Protein AF-A0A7J7C5L5-F1 (afdb_monomer_lite)

Secondary structure (DSSP, 8-state):
------------PPPPHHHHHHHHHHHHHHHHHHHHHHHHHHHHHHHHHHHSPTTHHHHHHHHHHHHHHHHHHHHHHHHHHHHHHHHHHHHHHHHHHHHHHHHHHHHHT-HHHHHHHHHHS-S----------SHHHHHHHHHHHHHHT---------TTS-------

Structure (mmCIF, N/CA/C/O backbone):
data_AF-A0A7J7C5L5-F1
#
_entry.id   AF-A0A7J7C5L5-F1
#
loop_
_atom_site.group_PDB
_atom_site.id
_atom_site.type_symbol
_atom_site.label_atom_id
_atom_site.label_alt_id
_atom_site.label_comp_id
_atom_site.label_asym_id
_atom_site.label_entity_id
_atom_site.label_seq_id
_atom_site.pdbx_PDB_ins_code
_atom_site.Cartn_x
_atom_site.Cartn_y
_atom_site.Cartn_z
_atom_site.occupancy
_atom_site.B_iso_or_equiv
_atom_site.auth_seq_id
_atom_site.auth_comp_id
_atom_site.auth_asym_id
_atom_site.auth_atom_id
_atom_site.pdbx_PDB_model_num
ATOM 1 N N . MET A 1 1 ? 18.998 -46.452 -15.085 1.00 54.91 1 MET A N 1
ATOM 2 C CA . MET A 1 1 ? 19.758 -45.254 -15.505 1.00 54.91 1 MET A CA 1
ATOM 3 C C . MET A 1 1 ? 19.190 -44.728 -16.825 1.00 54.91 1 MET A C 1
ATOM 5 O O . MET A 1 1 ? 19.449 -45.320 -17.862 1.00 54.91 1 MET A O 1
ATOM 9 N N . LYS A 1 2 ? 18.375 -43.664 -16.804 1.00 49.03 2 LYS A N 1
ATOM 10 C CA . LYS A 1 2 ? 17.967 -42.916 -18.008 1.00 49.03 2 LYS A CA 1
ATOM 11 C C . LYS A 1 2 ? 18.425 -41.475 -17.821 1.00 49.03 2 LYS A C 1
ATOM 13 O O . LYS A 1 2 ? 17.980 -40.789 -16.908 1.00 49.03 2 LYS A O 1
ATOM 18 N N . ARG A 1 3 ? 19.400 -41.081 -18.636 1.00 54.19 3 ARG A N 1
ATOM 19 C CA . ARG A 1 3 ? 20.024 -39.761 -18.638 1.00 54.19 3 ARG A CA 1
ATOM 20 C C . ARG A 1 3 ? 19.043 -38.799 -19.312 1.00 54.19 3 ARG A C 1
ATOM 22 O O . ARG A 1 3 ? 18.950 -38.793 -20.534 1.00 54.19 3 ARG A O 1
ATOM 29 N N . MET A 1 4 ? 18.298 -38.025 -18.528 1.00 55.78 4 MET A N 1
ATOM 30 C CA . MET A 1 4 ? 17.515 -36.897 -19.045 1.00 55.78 4 MET A CA 1
ATOM 31 C C . MET A 1 4 ? 18.449 -35.689 -19.138 1.00 55.78 4 MET A C 1
ATOM 33 O O . MET A 1 4 ? 18.521 -34.847 -18.247 1.00 55.78 4 MET A O 1
ATOM 37 N N . PHE A 1 5 ? 19.251 -35.688 -20.200 1.00 54.69 5 PHE A N 1
ATOM 38 C CA . PHE A 1 5 ? 20.076 -34.562 -20.607 1.00 54.69 5 PHE A CA 1
ATOM 39 C C . PHE A 1 5 ? 19.188 -33.378 -21.018 1.00 54.69 5 PHE A C 1
ATOM 41 O O . PHE A 1 5 ? 18.341 -33.514 -21.893 1.00 54.69 5 PHE A O 1
ATOM 48 N N . GLY A 1 6 ? 19.438 -32.214 -20.416 1.00 58.78 6 GLY A N 1
ATOM 49 C CA . GLY A 1 6 ? 19.452 -30.928 -21.117 1.00 58.78 6 GLY A CA 1
ATOM 50 C C . GLY A 1 6 ? 18.222 -30.530 -21.932 1.00 58.78 6 GLY A C 1
ATOM 51 O O . GLY A 1 6 ? 18.359 -30.239 -23.117 1.00 58.78 6 GLY A O 1
ATOM 52 N N . VAL A 1 7 ? 17.062 -30.367 -21.292 1.00 48.22 7 VAL A N 1
ATOM 53 C CA . VAL A 1 7 ? 16.086 -29.396 -21.807 1.00 48.22 7 VAL A CA 1
ATOM 54 C C . VAL A 1 7 ? 16.651 -28.019 -21.475 1.00 48.22 7 VAL A C 1
ATOM 56 O O . VAL A 1 7 ? 16.624 -27.587 -20.321 1.00 48.22 7 VAL A O 1
ATOM 59 N N . LYS A 1 8 ? 17.225 -27.335 -22.472 1.00 51.81 8 LYS A N 1
ATOM 60 C CA . LYS A 1 8 ? 17.389 -25.884 -22.387 1.00 51.81 8 LYS A CA 1
ATOM 61 C C . LYS A 1 8 ? 15.976 -25.352 -22.165 1.00 51.81 8 LYS A C 1
ATOM 63 O O . LYS A 1 8 ? 15.160 -25.452 -23.072 1.00 51.81 8 LYS A O 1
ATOM 68 N N . LYS A 1 9 ? 15.665 -24.861 -20.958 1.00 53.28 9 LYS A N 1
ATOM 69 C CA . LYS A 1 9 ? 14.529 -23.950 -20.800 1.00 53.28 9 LYS A CA 1
ATOM 70 C C . LYS A 1 9 ? 14.755 -22.884 -21.859 1.00 53.28 9 LYS A C 1
ATOM 72 O O . LYS A 1 9 ? 15.795 -22.218 -21.805 1.00 53.28 9 LYS A O 1
ATOM 77 N N . ASP A 1 10 ? 13.852 -22.790 -22.831 1.00 49.34 10 ASP A N 1
ATOM 78 C CA . ASP A 1 10 ? 13.746 -21.598 -23.654 1.00 49.34 10 ASP A CA 1
ATOM 79 C C . ASP A 1 10 ? 13.839 -20.432 -22.680 1.00 49.34 10 ASP A C 1
ATOM 81 O O . ASP A 1 10 ? 13.093 -20.376 -21.696 1.00 49.34 10 ASP A O 1
ATOM 85 N N . LYS A 1 11 ? 14.883 -19.611 -22.831 1.00 50.12 11 LYS A N 1
ATOM 86 C CA . LYS A 1 11 ? 15.032 -18.422 -22.006 1.00 50.12 11 LYS A CA 1
ATOM 87 C C . LYS A 1 11 ? 13.834 -17.571 -22.375 1.00 50.12 11 LYS A C 1
ATOM 89 O O . LYS A 1 11 ? 13.864 -16.916 -23.415 1.00 50.12 11 LYS A O 1
ATOM 94 N N . GLU A 1 12 ? 12.781 -17.658 -21.563 1.00 54.53 12 GLU A N 1
ATOM 95 C CA . GLU A 1 12 ? 11.668 -16.728 -21.621 1.00 54.53 12 GLU A CA 1
ATOM 96 C C . GLU A 1 12 ? 12.291 -15.341 -21.762 1.00 54.53 12 GLU A C 1
ATOM 98 O O . GLU A 1 12 ? 13.264 -15.043 -21.044 1.00 54.53 12 GLU A O 1
ATOM 103 N N . PRO A 1 13 ? 11.846 -14.551 -22.754 1.00 55.69 13 PRO A N 1
ATOM 104 C CA . PRO A 1 13 ? 12.415 -13.239 -22.976 1.00 55.69 13 PRO A CA 1
ATOM 105 C C . PRO A 1 13 ? 12.440 -12.508 -21.631 1.00 55.69 13 PRO A C 1
ATOM 107 O O . PRO A 1 13 ? 11.475 -12.624 -20.866 1.00 55.69 13 PRO A O 1
ATOM 110 N N . PRO A 1 14 ? 13.560 -11.840 -21.292 1.00 61.97 14 PRO A N 1
ATOM 111 C CA . PRO A 1 14 ? 13.670 -11.133 -20.027 1.00 61.97 14 PRO A CA 1
ATOM 112 C C . PRO A 1 14 ? 12.417 -10.268 -19.854 1.00 61.97 14 PRO A C 1
ATOM 114 O O . PRO A 1 14 ? 12.009 -9.630 -20.830 1.00 61.97 14 PRO A O 1
ATOM 117 N N . PRO A 1 15 ? 11.771 -10.312 -18.671 1.00 65.75 15 PRO A N 1
ATOM 118 C CA . PRO A 1 15 ? 10.465 -9.700 -18.467 1.00 65.75 15 PRO A CA 1
ATOM 119 C C . PRO A 1 15 ? 10.507 -8.261 -18.963 1.00 65.75 15 PRO A C 1
ATOM 121 O O . PRO A 1 15 ? 11.412 -7.504 -18.598 1.00 65.75 15 PRO A O 1
ATOM 124 N N . SER A 1 16 ? 9.569 -7.909 -19.841 1.00 84.50 16 SER A N 1
ATOM 125 C CA . SER A 1 16 ? 9.537 -6.558 -20.379 1.00 84.50 16 SER A CA 1
ATOM 126 C C . SER A 1 16 ? 9.188 -5.572 -19.263 1.00 84.50 16 SER A C 1
ATOM 128 O O . SER A 1 16 ? 8.563 -5.933 -18.262 1.00 84.50 16 SER A O 1
ATOM 130 N N . ILE A 1 17 ? 9.579 -4.307 -19.432 1.00 83.94 17 ILE A N 1
ATOM 131 C CA . ILE A 1 17 ? 9.206 -3.234 -18.495 1.00 83.94 17 ILE A CA 1
ATOM 132 C C . ILE A 1 17 ? 7.675 -3.170 -18.345 1.00 83.94 17 ILE A C 1
ATOM 134 O O . ILE A 1 17 ? 7.177 -2.976 -17.238 1.00 83.94 17 ILE A O 1
ATOM 138 N N . ASN A 1 18 ? 6.938 -3.442 -19.427 1.00 86.75 18 ASN A N 1
ATOM 139 C CA . ASN A 1 18 ? 5.476 -3.501 -19.429 1.00 86.75 18 ASN A CA 1
ATOM 140 C 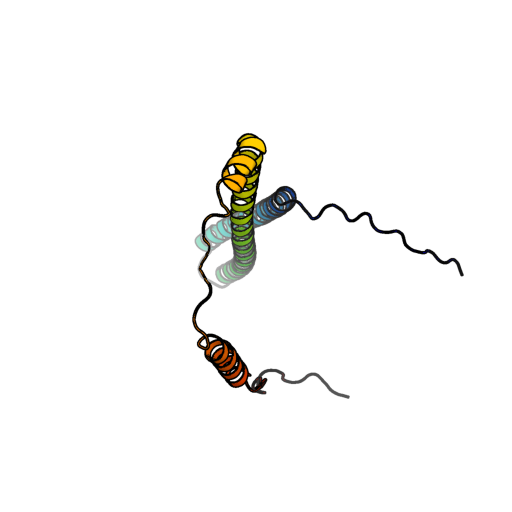C . ASN A 1 18 ? 4.951 -4.652 -18.557 1.00 86.75 18 ASN A C 1
ATOM 142 O O . ASN A 1 18 ? 4.116 -4.421 -17.688 1.00 86.75 18 ASN A O 1
ATOM 146 N N . ASP A 1 19 ? 5.499 -5.865 -18.697 1.00 89.25 19 ASP A N 1
ATOM 147 C CA . ASP A 1 19 ? 5.092 -7.011 -17.867 1.00 89.25 19 ASP A CA 1
ATOM 148 C C . ASP A 1 19 ? 5.391 -6.777 -16.379 1.00 89.25 19 ASP A C 1
ATOM 150 O O . ASP A 1 19 ? 4.639 -7.204 -15.498 1.00 89.25 19 ASP A O 1
ATOM 154 N N . ALA A 1 20 ? 6.519 -6.124 -16.084 1.00 88.75 20 ALA A N 1
ATOM 155 C CA . ALA A 1 20 ? 6.891 -5.756 -14.725 1.00 88.75 20 ALA A CA 1
ATOM 156 C C . ALA A 1 20 ? 5.921 -4.714 -14.145 1.00 88.75 20 ALA A C 1
ATOM 158 O O . ALA A 1 20 ? 5.462 -4.887 -13.012 1.00 88.75 20 ALA A O 1
ATOM 159 N N . SER A 1 21 ? 5.562 -3.695 -14.931 1.00 90.88 21 SER A N 1
ATOM 160 C CA . SER A 1 21 ? 4.584 -2.671 -14.557 1.00 90.88 21 SER A CA 1
ATOM 161 C C . SER A 1 21 ? 3.207 -3.282 -14.277 1.00 90.88 21 SER A C 1
ATOM 163 O O . SER A 1 21 ? 2.663 -3.101 -13.188 1.00 90.88 21 SER A O 1
ATOM 165 N N . ASP A 1 22 ? 2.696 -4.137 -15.169 1.00 93.38 22 ASP A N 1
ATOM 166 C CA . ASP A 1 22 ? 1.404 -4.815 -14.999 1.00 93.38 22 ASP A CA 1
ATOM 167 C C . ASP A 1 22 ? 1.344 -5.663 -13.721 1.00 93.38 22 ASP A C 1
ATOM 169 O O . ASP A 1 22 ? 0.332 -5.701 -13.013 1.00 93.38 22 ASP A O 1
ATOM 173 N N . ARG A 1 23 ? 2.438 -6.363 -13.396 1.00 93.69 23 ARG A N 1
ATOM 174 C CA . ARG A 1 23 ? 2.533 -7.167 -12.168 1.00 93.69 23 ARG A CA 1
ATOM 175 C C . ARG A 1 23 ? 2.522 -6.294 -10.914 1.00 93.69 23 ARG A C 1
ATOM 177 O O . ARG A 1 23 ? 1.891 -6.679 -9.927 1.00 93.69 23 ARG A O 1
ATOM 184 N N . ILE A 1 24 ? 3.221 -5.159 -10.925 1.00 94.50 24 ILE A N 1
ATOM 185 C CA . ILE A 1 24 ? 3.247 -4.214 -9.799 1.00 94.50 24 ILE A CA 1
ATOM 186 C C . ILE A 1 24 ? 1.870 -3.573 -9.620 1.00 94.50 24 ILE A C 1
ATOM 188 O O . ILE A 1 24 ? 1.372 -3.562 -8.496 1.00 94.50 24 ILE A O 1
ATOM 192 N N . SER A 1 25 ? 1.215 -3.161 -10.706 1.00 94.19 25 SER A N 1
ATOM 193 C CA . SER A 1 25 ? -0.136 -2.586 -10.688 1.00 94.19 25 SER A CA 1
ATOM 194 C C . SER A 1 25 ? -1.158 -3.541 -10.065 1.00 94.19 25 SER A C 1
ATOM 196 O O . SER A 1 25 ? -1.814 -3.183 -9.089 1.00 94.19 25 SER A O 1
ATOM 198 N N . LYS A 1 26 ? -1.202 -4.809 -10.501 1.00 96.44 26 LYS A N 1
ATOM 199 C CA . LYS A 1 26 ? -2.094 -5.836 -9.914 1.00 96.44 26 LYS A CA 1
ATOM 200 C C . LYS A 1 26 ? -1.841 -6.070 -8.420 1.00 96.44 26 LYS A C 1
ATOM 202 O O . LYS A 1 26 ? -2.770 -6.283 -7.634 1.00 96.44 26 LYS A O 1
ATOM 207 N N . ARG A 1 27 ? -0.569 -6.051 -8.001 1.00 95.69 27 ARG A N 1
ATOM 208 C CA . ARG A 1 27 ? -0.206 -6.152 -6.577 1.00 95.69 27 ARG A CA 1
ATOM 209 C C . ARG A 1 27 ? -0.664 -4.915 -5.806 1.00 95.69 27 ARG A C 1
ATOM 211 O O . ARG A 1 27 ? -1.172 -5.077 -4.699 1.00 95.69 27 ARG A O 1
ATOM 218 N N . GLY A 1 28 ? -0.515 -3.728 -6.393 1.00 97.00 28 GLY A N 1
ATOM 219 C CA . GLY A 1 28 ? -0.991 -2.458 -5.849 1.00 97.00 28 GLY A CA 1
ATOM 220 C C . GLY A 1 28 ? -2.493 -2.482 -5.593 1.00 97.00 28 GLY A C 1
ATOM 221 O O . GLY A 1 28 ? -2.909 -2.289 -4.455 1.00 97.00 28 GLY A O 1
ATOM 222 N N . GLU A 1 29 ? -3.288 -2.862 -6.597 1.00 97.25 29 GLU A N 1
ATOM 223 C CA . GLU A 1 29 ? -4.747 -3.009 -6.480 1.00 97.25 29 GLU A CA 1
ATOM 224 C C . GLU A 1 29 ? -5.139 -3.945 -5.328 1.00 97.25 29 GLU A C 1
ATOM 226 O O . GLU A 1 29 ? -5.964 -3.601 -4.480 1.00 97.25 29 GLU A O 1
ATOM 231 N N . THR A 1 30 ? -4.484 -5.107 -5.232 1.00 97.06 30 THR A N 1
ATOM 232 C CA . THR A 1 30 ? -4.743 -6.081 -4.159 1.00 97.06 30 THR A CA 1
ATOM 233 C C . THR A 1 30 ? -4.435 -5.505 -2.771 1.00 97.06 30 THR A C 1
ATOM 235 O O . THR A 1 30 ? -5.154 -5.773 -1.804 1.00 97.06 30 THR A O 1
ATOM 238 N N . VAL A 1 31 ? -3.344 -4.745 -2.637 1.00 97.75 31 VAL A N 1
ATOM 239 C CA . VAL A 1 31 ? -2.966 -4.096 -1.373 1.00 97.75 31 VAL A CA 1
ATOM 240 C C . VAL A 1 31 ? -3.964 -2.989 -1.024 1.00 97.75 31 VAL A C 1
ATOM 242 O O . VAL A 1 31 ? -4.449 -2.951 0.109 1.00 97.75 31 VAL A O 1
ATOM 245 N N . ASP A 1 32 ? -4.348 -2.157 -1.989 1.00 97.44 32 ASP A N 1
ATOM 246 C CA . ASP A 1 32 ? -5.313 -1.074 -1.798 1.00 97.44 32 ASP A CA 1
ATOM 247 C C . ASP A 1 32 ? -6.698 -1.588 -1.399 1.00 97.44 32 ASP A C 1
ATOM 249 O O . ASP A 1 32 ? -7.337 -1.034 -0.501 1.00 97.44 32 ASP A O 1
ATOM 253 N N . GLU A 1 33 ? -7.166 -2.686 -1.993 1.00 98.25 33 GLU A N 1
ATOM 254 C CA . GLU A 1 33 ? -8.410 -3.335 -1.575 1.00 98.25 33 GLU A CA 1
ATOM 255 C C . GLU A 1 33 ? -8.372 -3.798 -0.115 1.00 98.25 33 GLU A C 1
ATOM 257 O O . GLU A 1 33 ? -9.358 -3.653 0.616 1.00 98.25 33 GLU A O 1
ATOM 262 N N . LYS A 1 34 ? -7.241 -4.354 0.336 1.00 97.94 34 LYS A N 1
ATOM 263 C CA . LYS A 1 34 ? -7.070 -4.769 1.735 1.00 97.94 34 LYS A CA 1
ATOM 264 C C . LYS A 1 34 ? -7.058 -3.568 2.674 1.00 97.94 34 LYS A C 1
ATOM 266 O O . LYS A 1 34 ? -7.715 -3.622 3.712 1.00 97.94 34 LYS A O 1
ATOM 271 N N . ILE A 1 35 ? -6.375 -2.484 2.302 1.00 98.12 35 ILE A N 1
ATOM 272 C CA . ILE A 1 35 ? -6.371 -1.231 3.069 1.00 98.12 35 ILE A CA 1
ATOM 273 C C . ILE A 1 35 ? -7.799 -0.686 3.195 1.00 98.12 35 ILE A C 1
ATOM 275 O O . ILE A 1 35 ? -8.241 -0.416 4.310 1.00 98.12 35 ILE A O 1
ATOM 279 N N . LYS A 1 36 ? -8.562 -0.623 2.092 1.00 98.44 36 LYS A N 1
ATOM 280 C CA . LYS A 1 36 ? -9.967 -0.170 2.089 1.00 98.44 36 LYS A CA 1
ATOM 281 C C . LYS A 1 36 ? -10.852 -0.995 3.029 1.00 98.44 36 LYS A C 1
ATOM 283 O O . LYS A 1 36 ? -11.662 -0.433 3.765 1.00 98.44 36 LYS A O 1
ATOM 288 N N . LYS A 1 37 ? -10.692 -2.324 3.036 1.00 98.38 37 LYS A N 1
ATOM 289 C CA . LYS A 1 37 ? -11.430 -3.222 3.946 1.00 98.38 37 LYS A CA 1
ATOM 290 C C . LYS A 1 37 ? -11.093 -2.943 5.417 1.00 98.38 37 LYS A C 1
ATOM 292 O O . LYS A 1 37 ? -12.007 -2.831 6.233 1.00 98.38 37 LYS A O 1
ATOM 297 N N . LEU A 1 38 ? -9.809 -2.777 5.741 1.00 98.06 38 LEU A N 1
ATOM 298 C CA . LEU A 1 38 ? -9.352 -2.463 7.101 1.00 98.06 38 LEU A CA 1
ATOM 299 C C . LEU A 1 38 ? -9.810 -1.067 7.554 1.00 98.06 38 LEU A C 1
ATOM 301 O O . LEU A 1 38 ? -10.186 -0.894 8.710 1.00 98.06 38 LEU A O 1
ATOM 305 N N . ASP A 1 39 ? -9.851 -0.082 6.654 1.00 97.56 39 ASP A N 1
ATOM 306 C CA . ASP A 1 39 ? -10.372 1.259 6.949 1.00 97.56 39 ASP A CA 1
ATOM 307 C C . ASP A 1 39 ? -11.863 1.254 7.285 1.00 97.56 39 ASP A C 1
ATOM 309 O O . ASP A 1 39 ? -12.293 1.896 8.249 1.00 97.56 39 ASP A O 1
ATOM 313 N N . ALA A 1 40 ? -12.659 0.487 6.536 1.00 98.31 40 ALA A N 1
ATOM 314 C CA . ALA A 1 40 ? -14.075 0.316 6.838 1.00 98.31 40 ALA A CA 1
ATOM 315 C C . ALA A 1 40 ? -14.283 -0.310 8.230 1.00 98.31 40 ALA A C 1
ATOM 317 O O . ALA A 1 40 ? -15.160 0.119 8.984 1.00 98.31 40 ALA A O 1
ATOM 318 N N . GLU A 1 41 ? -13.457 -1.290 8.601 1.00 96.81 41 GLU A N 1
ATOM 319 C CA . GLU A 1 41 ? -13.491 -1.915 9.924 1.00 96.81 41 GLU A CA 1
ATOM 320 C C . GLU A 1 41 ? -13.074 -0.943 11.042 1.00 96.81 41 GLU A C 1
ATOM 322 O O . GLU A 1 41 ? -13.762 -0.834 12.061 1.00 96.81 41 GLU A O 1
ATOM 327 N N . LEU A 1 42 ? -12.009 -0.160 10.837 1.00 97.25 42 LEU A N 1
ATOM 328 C CA . LEU A 1 42 ? -11.580 0.875 11.784 1.00 97.25 42 LEU A CA 1
ATOM 329 C C . LEU A 1 42 ? -12.646 1.952 11.997 1.00 97.25 42 LEU A C 1
ATOM 331 O O . LEU A 1 42 ? -12.827 2.413 13.127 1.00 97.25 42 LEU A O 1
ATOM 335 N N . SER A 1 43 ? -13.382 2.328 10.948 1.00 97.44 43 SER A N 1
ATOM 336 C CA . SER A 1 43 ? -14.494 3.276 11.064 1.00 97.44 43 SER A CA 1
ATOM 337 C C . SER A 1 43 ? -15.595 2.745 11.991 1.00 97.44 43 SER A C 1
ATOM 339 O O . SER A 1 43 ? -16.036 3.447 12.906 1.00 97.44 43 SER A O 1
ATOM 341 N N . ARG A 1 44 ? -15.959 1.461 11.855 1.00 97.50 44 ARG A N 1
ATOM 342 C CA . ARG A 1 44 ? -16.930 0.798 12.746 1.00 97.50 44 ARG A CA 1
ATOM 343 C C . ARG A 1 44 ? -16.447 0.776 14.195 1.00 97.50 44 ARG A C 1
ATOM 345 O O . ARG A 1 44 ? -17.212 1.106 15.101 1.00 97.50 44 ARG A O 1
ATOM 352 N N . TYR A 1 45 ? -15.173 0.454 14.427 1.00 94.00 45 TYR A N 1
ATOM 353 C CA . TYR A 1 45 ? -14.604 0.495 15.775 1.00 94.00 45 TYR A CA 1
ATOM 354 C C . TYR A 1 45 ? -14.589 1.906 16.365 1.00 94.00 45 TYR A C 1
ATOM 356 O O . TYR A 1 45 ? -14.894 2.076 17.545 1.00 94.00 45 TYR A O 1
ATOM 364 N N . LYS A 1 46 ? -14.302 2.933 15.558 1.00 94.00 46 LYS A N 1
ATOM 365 C CA . LYS A 1 46 ? -14.348 4.336 15.989 1.00 94.00 46 LYS A CA 1
ATOM 366 C C . LYS A 1 46 ? -15.746 4.730 16.468 1.00 94.00 46 LYS A C 1
ATOM 368 O O . LYS A 1 46 ? -15.873 5.372 17.509 1.00 94.00 46 LYS A O 1
ATOM 373 N N . GLU A 1 47 ? -16.795 4.336 15.750 1.00 96.44 47 GLU A N 1
ATOM 374 C CA . GLU A 1 47 ? -18.179 4.563 16.182 1.00 96.44 47 GLU A CA 1
ATOM 375 C C . GLU A 1 47 ? -18.537 3.779 17.445 1.00 96.44 47 GLU A C 1
ATOM 377 O O . GLU A 1 47 ? -19.166 4.325 18.354 1.00 96.44 47 GLU A O 1
ATOM 382 N N . GLN A 1 48 ? -18.110 2.518 17.534 1.00 92.44 48 GLN A N 1
ATOM 383 C CA . GLN A 1 48 ? -18.358 1.683 18.705 1.00 92.44 48 GLN A CA 1
ATOM 384 C C . GLN A 1 48 ? -17.700 2.270 19.959 1.00 92.44 48 GLN A C 1
ATOM 386 O O . GLN A 1 48 ? -18.343 2.354 21.003 1.00 92.44 48 GLN A O 1
ATOM 391 N N . ILE A 1 49 ? -16.458 2.754 19.859 1.00 93.31 49 ILE A N 1
ATOM 392 C CA . ILE A 1 49 ? -15.744 3.408 20.966 1.00 93.31 49 ILE A CA 1
ATOM 393 C C . ILE A 1 49 ? -16.486 4.664 21.427 1.00 93.31 49 ILE A C 1
ATOM 395 O O . ILE A 1 49 ? -16.637 4.854 22.632 1.00 93.31 49 ILE A O 1
ATOM 399 N N . LYS A 1 50 ? -16.988 5.488 20.494 1.00 95.50 50 LYS A N 1
ATOM 400 C CA . LYS A 1 50 ? -17.769 6.699 20.814 1.00 95.50 50 LYS A CA 1
ATOM 401 C C . LYS A 1 50 ? -19.063 6.390 21.569 1.00 95.50 50 LYS A C 1
ATOM 403 O O . LYS A 1 50 ? -19.447 7.156 22.444 1.00 95.50 50 LYS A O 1
ATOM 408 N N . LYS A 1 51 ? -19.738 5.292 21.216 1.00 94.81 51 LYS A N 1
ATOM 409 C CA . LYS A 1 51 ? -21.011 4.871 21.829 1.00 94.81 51 LYS A CA 1
ATOM 410 C C . LYS A 1 51 ? -20.822 4.087 23.133 1.00 94.81 51 LYS A C 1
ATOM 412 O O . LYS A 1 51 ? -21.773 3.933 23.892 1.00 94.81 51 LYS A O 1
ATOM 417 N N . THR A 1 52 ? -19.619 3.578 23.399 1.00 90.31 52 THR A N 1
ATOM 418 C CA . THR A 1 52 ? -19.332 2.770 24.592 1.00 90.31 52 THR A CA 1
ATOM 419 C C . THR A 1 52 ? -18.853 3.660 25.734 1.00 90.31 52 THR A C 1
ATOM 421 O O . THR A 1 52 ? -17.930 4.455 25.562 1.00 90.31 52 THR A O 1
ATOM 424 N N . ARG A 1 53 ? -19.447 3.500 26.923 1.00 95.06 53 ARG A N 1
ATOM 425 C CA . ARG A 1 53 ? -19.020 4.209 28.138 1.00 95.06 53 ARG A CA 1
ATOM 426 C C . ARG A 1 53 ? -17.563 3.856 28.494 1.00 95.06 53 ARG A C 1
ATOM 428 O O . ARG A 1 53 ? -17.193 2.688 28.355 1.00 95.06 53 ARG A O 1
ATOM 435 N N . PRO A 1 54 ? -16.753 4.811 28.993 1.00 91.62 54 PRO A N 1
ATOM 436 C CA . PRO A 1 54 ? -15.397 4.524 29.454 1.00 91.62 54 PRO A CA 1
ATOM 437 C C . PRO A 1 54 ? -15.369 3.391 30.483 1.00 91.62 54 PRO A C 1
ATOM 439 O O . PRO A 1 54 ? -16.134 3.404 31.447 1.00 91.62 54 PRO A O 1
ATOM 442 N N . GLY A 1 55 ? -14.503 2.403 30.253 1.00 91.75 55 GLY A N 1
ATOM 443 C CA . GLY A 1 55 ? -14.368 1.225 31.106 1.00 91.75 55 GLY A CA 1
ATOM 444 C C . GLY A 1 55 ? -13.802 0.005 30.367 1.00 91.75 55 GLY A C 1
ATOM 445 O O . GLY A 1 55 ? -13.423 0.114 29.196 1.00 91.75 55 GLY A O 1
ATOM 446 N N . PRO A 1 56 ? -13.783 -1.173 31.017 1.00 94.06 56 PRO A N 1
ATOM 447 C CA . PRO A 1 56 ? -13.176 -2.392 30.470 1.00 94.06 56 PRO A CA 1
ATOM 448 C C . PRO A 1 56 ? -13.725 -2.800 29.096 1.00 94.06 56 PRO A C 1
ATOM 450 O O . PRO A 1 56 ? -12.974 -3.235 28.225 1.00 94.06 56 PRO A O 1
ATOM 453 N N . ALA A 1 57 ? -15.027 -2.601 28.866 1.00 94.00 57 ALA A N 1
ATOM 454 C CA . ALA A 1 57 ? -15.660 -2.882 27.580 1.00 94.00 57 ALA A CA 1
ATOM 455 C C . ALA A 1 57 ? -15.127 -1.977 26.455 1.00 94.00 57 ALA A C 1
ATOM 457 O O . ALA A 1 57 ? -14.822 -2.463 25.367 1.00 94.00 57 ALA A O 1
ATOM 458 N N . GLN A 1 58 ? -14.961 -0.674 26.714 1.00 94.19 58 GLN A N 1
ATOM 459 C CA . GLN A 1 58 ? -14.396 0.257 25.733 1.00 94.19 58 GLN A CA 1
ATOM 460 C C . GLN A 1 58 ? -12.925 -0.071 25.451 1.00 94.19 58 GLN A C 1
ATOM 462 O O . GLN A 1 58 ? -12.498 -0.028 24.298 1.00 94.19 58 GLN A O 1
ATOM 467 N N . GLU A 1 59 ? -12.160 -0.445 26.477 1.00 91.50 59 GLU A N 1
ATOM 468 C CA . GLU A 1 59 ? -10.747 -0.800 26.326 1.00 91.50 59 GLU A CA 1
ATOM 469 C C . GLU A 1 59 ? -10.558 -2.084 25.504 1.00 91.50 59 GLU A C 1
ATOM 471 O O . GLU A 1 59 ? -9.689 -2.147 24.635 1.00 91.50 59 GLU A O 1
ATOM 476 N N . ALA A 1 60 ? -11.447 -3.069 25.664 1.00 93.81 60 ALA A N 1
ATOM 477 C CA . ALA A 1 60 ? -11.466 -4.259 24.817 1.00 93.81 60 ALA A CA 1
ATOM 478 C C . ALA A 1 60 ? -11.726 -3.922 23.334 1.00 9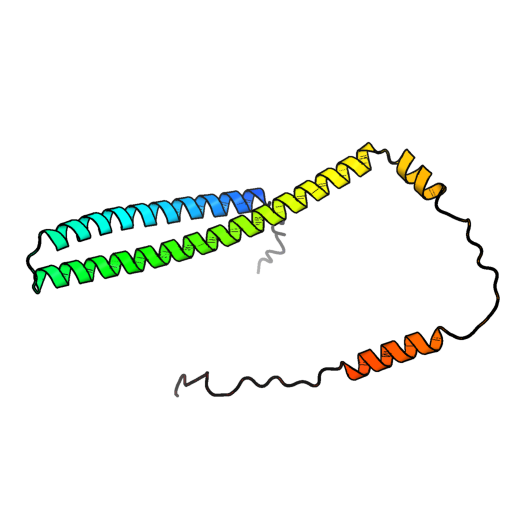3.81 60 ALA A C 1
ATOM 480 O O . ALA A 1 60 ? -11.103 -4.512 22.446 1.00 93.81 60 ALA A O 1
ATOM 481 N N . VAL A 1 61 ? -12.608 -2.956 23.047 1.00 91.06 61 VAL A N 1
ATOM 482 C CA . VAL A 1 61 ? -12.862 -2.480 21.675 1.00 91.06 61 VAL A CA 1
ATOM 483 C C . VAL A 1 61 ? -11.642 -1.742 21.117 1.00 91.06 61 VAL A C 1
ATOM 485 O O . VAL A 1 61 ? -11.235 -2.018 19.988 1.00 91.06 61 VAL A O 1
ATOM 488 N N . LYS A 1 62 ? -10.995 -0.871 21.906 1.00 90.69 62 LYS A N 1
ATOM 489 C CA . LYS A 1 62 ? -9.740 -0.211 21.503 1.00 90.69 62 LYS A CA 1
ATOM 490 C C . LYS A 1 62 ? -8.640 -1.224 21.196 1.00 90.69 62 LYS A C 1
ATOM 492 O O . LYS A 1 62 ? -7.973 -1.098 20.175 1.00 90.69 62 LYS A O 1
ATOM 497 N N . ALA A 1 63 ? -8.479 -2.257 22.023 1.00 94.25 63 ALA A N 1
ATOM 498 C CA . ALA A 1 63 ? -7.478 -3.297 21.800 1.00 94.25 63 ALA A CA 1
ATOM 499 C C . ALA A 1 63 ? -7.697 -4.040 20.469 1.00 94.25 63 ALA A C 1
ATOM 501 O O . ALA A 1 63 ? -6.732 -4.332 19.760 1.00 94.25 63 ALA A O 1
ATOM 502 N N . ARG A 1 64 ? -8.956 -4.307 20.091 1.00 93.69 64 ARG A N 1
ATOM 503 C CA . ARG A 1 64 ? -9.299 -4.879 18.776 1.00 93.69 64 ARG A CA 1
ATOM 504 C C . ARG A 1 64 ? -8.985 -3.901 17.643 1.00 93.69 64 ARG A C 1
ATOM 506 O O . ARG A 1 64 ? -8.284 -4.279 16.707 1.00 93.69 64 ARG A O 1
ATOM 513 N N . ALA A 1 65 ? -9.392 -2.638 17.778 1.00 93.44 65 ALA A N 1
ATOM 514 C CA . ALA A 1 65 ? -9.094 -1.588 16.804 1.00 93.44 65 ALA A CA 1
ATOM 515 C C . ALA A 1 65 ? -7.581 -1.416 16.574 1.00 93.44 65 ALA A C 1
ATOM 517 O O . ALA A 1 65 ? -7.133 -1.281 15.440 1.00 93.44 65 ALA A O 1
ATOM 518 N N . MET A 1 66 ? -6.771 -1.502 17.634 1.00 97.12 66 MET A N 1
ATOM 519 C CA . MET A 1 66 ? -5.310 -1.419 17.541 1.00 97.12 66 MET A CA 1
ATOM 520 C C . MET A 1 66 ? -4.692 -2.566 16.736 1.00 97.12 66 MET A C 1
ATOM 522 O O . MET A 1 66 ? -3.685 -2.356 16.061 1.00 97.12 66 MET A O 1
ATOM 526 N N . ARG A 1 67 ? -5.269 -3.774 16.772 1.00 94.31 67 ARG A N 1
ATOM 527 C CA . ARG A 1 67 ? -4.798 -4.900 15.945 1.00 94.31 67 ARG A CA 1
ATOM 528 C C . ARG A 1 67 ? -5.056 -4.637 14.463 1.00 94.31 67 ARG A C 1
ATOM 530 O O . ARG A 1 67 ? -4.138 -4.781 13.659 1.00 94.31 67 ARG A O 1
ATOM 537 N N . VAL A 1 68 ? -6.259 -4.171 14.129 1.00 94.75 68 VAL A N 1
ATOM 538 C CA . VAL A 1 68 ? -6.635 -3.796 12.755 1.00 94.75 68 VAL A CA 1
ATOM 539 C C . VAL A 1 68 ? -5.777 -2.635 12.252 1.00 94.75 68 VAL A C 1
ATOM 541 O O . VAL A 1 68 ? -5.270 -2.679 11.135 1.00 94.75 68 VAL A O 1
ATOM 544 N N . LEU A 1 69 ? -5.511 -1.635 13.098 1.00 96.25 69 LEU A N 1
ATOM 545 C CA . LEU A 1 69 ? -4.657 -0.500 12.747 1.00 96.25 69 LEU A CA 1
ATOM 546 C C . LEU A 1 69 ? -3.218 -0.931 12.440 1.00 96.25 69 LEU A C 1
ATOM 548 O O . LEU A 1 69 ? -2.631 -0.460 11.468 1.00 96.25 69 LEU A O 1
ATOM 552 N N . LYS A 1 70 ? -2.645 -1.840 13.240 1.00 97.25 70 LYS A N 1
ATOM 553 C CA . LYS A 1 70 ? -1.311 -2.404 12.970 1.00 97.25 70 LYS A CA 1
ATOM 554 C C . LYS A 1 70 ? -1.277 -3.137 11.629 1.00 97.25 70 LYS A C 1
ATOM 556 O O . LYS A 1 70 ? -0.342 -2.944 10.857 1.00 97.25 70 LYS A O 1
ATOM 561 N N . GLN A 1 71 ? -2.305 -3.933 11.337 1.00 95.50 71 GLN A N 1
ATOM 562 C CA . GLN A 1 71 ? -2.419 -4.632 10.059 1.00 95.50 71 GLN A CA 1
ATOM 563 C C . GLN A 1 71 ? -2.543 -3.654 8.884 1.00 95.50 71 GLN A C 1
ATOM 565 O O . GLN A 1 71 ? -1.898 -3.854 7.858 1.00 95.50 71 GLN A O 1
ATOM 570 N N . L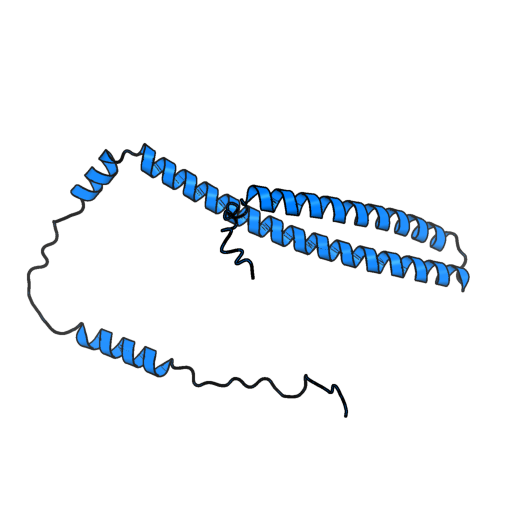YS A 1 72 ? -3.317 -2.574 9.045 1.00 97.00 72 LYS A N 1
ATOM 571 C CA . LYS A 1 72 ? -3.441 -1.524 8.032 1.00 97.00 72 LYS A CA 1
ATOM 572 C C . LYS A 1 72 ? -2.087 -0.880 7.738 1.00 97.00 72 LYS A C 1
ATOM 574 O O . LYS A 1 72 ? -1.683 -0.851 6.582 1.00 97.00 72 LYS A O 1
ATOM 579 N N . ARG A 1 73 ? -1.357 -0.457 8.777 1.00 96.88 73 ARG A N 1
ATOM 580 C CA . ARG A 1 73 ? -0.026 0.161 8.632 1.00 96.88 73 ARG A CA 1
ATOM 581 C C . ARG A 1 73 ? 0.973 -0.740 7.910 1.00 96.88 73 ARG A C 1
ATOM 583 O O . ARG A 1 73 ? 1.781 -0.257 7.127 1.00 96.88 73 ARG A O 1
ATOM 590 N N . MET A 1 74 ? 0.911 -2.050 8.145 1.00 97.88 74 MET A N 1
ATOM 591 C CA . MET A 1 74 ? 1.743 -3.014 7.422 1.00 97.88 74 MET A CA 1
ATOM 592 C C . MET A 1 74 ? 1.445 -3.004 5.914 1.00 97.88 74 MET A C 1
ATOM 594 O O . MET A 1 74 ? 2.375 -3.017 5.112 1.00 97.88 74 MET A O 1
ATOM 598 N N . TYR A 1 75 ? 0.168 -2.967 5.518 1.00 98.19 75 TYR A N 1
ATOM 599 C CA . TYR A 1 75 ? -0.212 -2.892 4.104 1.00 98.19 75 TYR A CA 1
ATOM 600 C C . TYR A 1 75 ? 0.070 -1.521 3.482 1.00 98.19 75 TYR A C 1
ATOM 602 O O . TYR A 1 75 ? 0.507 -1.473 2.338 1.00 98.19 75 TYR A O 1
ATOM 610 N N . GLU A 1 76 ? -0.106 -0.425 4.226 1.00 96.31 76 GLU A N 1
ATOM 611 C CA . GLU A 1 76 ? 0.314 0.915 3.787 1.00 96.31 76 GLU A CA 1
ATOM 612 C C . GLU A 1 76 ? 1.818 0.934 3.476 1.00 96.31 76 GLU A C 1
ATOM 614 O O . GLU A 1 76 ? 2.205 1.343 2.387 1.00 96.31 76 GLU A O 1
ATOM 619 N N . GLY A 1 77 ? 2.654 0.357 4.347 1.00 97.75 77 GLY A N 1
ATOM 620 C CA . GLY A 1 77 ? 4.088 0.223 4.076 1.00 97.75 77 GLY A CA 1
ATOM 621 C C . GLY A 1 77 ? 4.401 -0.623 2.833 1.00 97.75 77 GLY A C 1
ATOM 622 O O . GLY A 1 77 ? 5.294 -0.279 2.065 1.00 97.75 77 GLY A O 1
ATOM 623 N N . GLN A 1 78 ? 3.652 -1.705 2.583 1.00 96.50 78 GLN A N 1
ATOM 624 C CA . GLN A 1 78 ? 3.802 -2.487 1.344 1.00 96.50 78 GLN A CA 1
ATOM 625 C C . GLN A 1 78 ? 3.425 -1.678 0.100 1.00 96.50 78 GLN A C 1
ATOM 627 O O . GLN A 1 78 ? 4.102 -1.784 -0.921 1.00 96.50 78 GLN A O 1
ATOM 632 N N . ARG A 1 79 ? 2.364 -0.869 0.175 1.00 97.44 79 ARG A N 1
ATOM 633 C CA . ARG A 1 79 ? 1.956 0.024 -0.913 1.00 97.44 79 ARG A CA 1
ATOM 634 C C . ARG A 1 79 ? 3.034 1.065 -1.203 1.00 97.44 79 ARG A C 1
ATOM 636 O O . ARG A 1 79 ? 3.376 1.270 -2.361 1.00 97.44 79 ARG A O 1
ATOM 643 N N . ASP A 1 80 ? 3.622 1.656 -0.169 1.00 96.81 80 ASP A N 1
ATOM 644 C CA . ASP A 1 80 ? 4.682 2.653 -0.329 1.00 96.81 80 ASP A CA 1
ATOM 645 C C . ASP A 1 80 ? 5.940 2.041 -0.975 1.00 96.81 80 ASP A C 1
ATOM 647 O O . ASP A 1 80 ? 6.579 2.657 -1.829 1.00 96.81 80 ASP A O 1
ATOM 651 N N . MET A 1 81 ? 6.270 0.784 -0.648 1.00 95.81 81 MET A N 1
ATOM 652 C CA . MET A 1 81 ? 7.319 0.043 -1.361 1.00 95.81 81 MET A CA 1
ATOM 653 C C . MET A 1 81 ? 6.977 -0.155 -2.843 1.00 95.81 81 MET A C 1
ATOM 655 O O . MET A 1 81 ? 7.855 0.006 -3.689 1.00 95.81 81 MET A O 1
ATOM 659 N N . LEU A 1 82 ? 5.722 -0.489 -3.167 1.00 96.38 82 LEU A N 1
ATOM 660 C CA . LEU A 1 82 ? 5.276 -0.636 -4.556 1.00 96.38 82 LEU A CA 1
ATOM 661 C C . LEU A 1 82 ? 5.359 0.691 -5.314 1.00 96.38 82 LEU A C 1
ATOM 663 O O . LEU A 1 82 ? 5.830 0.682 -6.443 1.00 96.38 82 LEU A O 1
ATOM 667 N N . TYR A 1 83 ? 5.017 1.826 -4.697 1.00 94.06 83 TYR A N 1
ATOM 668 C CA . TYR A 1 83 ? 5.164 3.135 -5.343 1.00 94.06 83 TYR A CA 1
ATOM 669 C C . TYR A 1 83 ? 6.612 3.470 -5.694 1.00 94.06 83 TYR A C 1
ATOM 671 O O . TYR A 1 83 ? 6.873 3.959 -6.791 1.00 94.06 83 TYR A O 1
ATOM 679 N N . ASN A 1 84 ? 7.567 3.143 -4.822 1.00 94.44 84 ASN A N 1
ATOM 680 C CA . ASN A 1 84 ? 8.985 3.292 -5.153 1.00 94.44 84 ASN A CA 1
ATOM 681 C C . ASN A 1 84 ? 9.404 2.380 -6.320 1.00 94.44 84 ASN A C 1
ATOM 683 O O . ASN A 1 84 ? 10.218 2.773 -7.153 1.00 94.44 84 ASN A O 1
ATOM 687 N N . GLN A 1 85 ? 8.850 1.164 -6.405 1.00 94.06 85 GLN A N 1
ATOM 688 C CA . GLN A 1 85 ? 9.104 0.259 -7.531 1.00 94.06 85 GLN A CA 1
ATOM 689 C C . GLN A 1 85 ? 8.505 0.786 -8.838 1.00 94.06 85 GLN A C 1
ATOM 691 O O . GLN A 1 85 ? 9.197 0.762 -9.853 1.00 94.06 85 GLN A O 1
ATOM 696 N N . THR A 1 86 ? 7.269 1.290 -8.805 1.00 93.56 86 THR A N 1
ATOM 697 C CA . THR A 1 86 ? 6.620 1.938 -9.951 1.00 93.56 86 THR A CA 1
ATOM 698 C C . THR A 1 86 ? 7.448 3.121 -10.432 1.00 93.56 86 THR A C 1
ATOM 700 O O . THR A 1 86 ? 7.815 3.155 -11.597 1.00 93.56 86 THR A O 1
ATOM 703 N N . PHE A 1 87 ? 7.864 4.011 -9.526 1.00 94.88 87 PHE A N 1
ATOM 704 C CA . PHE A 1 87 ? 8.692 5.162 -9.880 1.00 94.88 87 PHE A CA 1
ATOM 705 C C . PHE A 1 87 ? 10.004 4.750 -10.559 1.00 94.88 87 PHE A C 1
ATOM 707 O O . PHE A 1 87 ? 10.358 5.281 -11.607 1.00 94.88 87 PHE A O 1
ATOM 714 N N . ASN A 1 88 ? 10.714 3.760 -10.011 1.00 92.00 88 ASN A N 1
ATOM 715 C CA . ASN A 1 88 ? 11.937 3.260 -10.640 1.00 92.00 88 ASN A CA 1
ATOM 716 C C . ASN A 1 88 ? 11.676 2.684 -12.041 1.00 92.00 88 ASN A C 1
ATOM 718 O O . ASN A 1 88 ? 12.500 2.878 -12.935 1.00 92.00 88 ASN A O 1
ATOM 722 N N . LEU A 1 89 ? 10.551 1.991 -12.251 1.00 92.19 89 LEU A N 1
ATOM 723 C CA . LEU A 1 89 ? 10.179 1.501 -13.579 1.00 92.19 89 LEU A CA 1
ATOM 724 C C . LEU A 1 89 ? 9.814 2.630 -14.538 1.00 92.19 89 LEU A C 1
ATOM 726 O O . LEU A 1 89 ? 10.235 2.563 -15.688 1.00 92.19 89 LEU A O 1
ATOM 730 N N . ASP A 1 90 ? 9.112 3.663 -14.082 1.00 91.69 90 ASP A N 1
ATOM 731 C CA . ASP A 1 90 ? 8.746 4.816 -14.907 1.00 91.69 90 ASP A CA 1
ATOM 732 C C . ASP A 1 90 ? 9.999 5.556 -15.401 1.00 91.69 90 ASP A C 1
ATOM 734 O O . ASP A 1 90 ? 10.113 5.883 -16.584 1.00 91.69 90 ASP A O 1
ATOM 738 N N . GLN A 1 91 ? 11.006 5.720 -14.535 1.00 91.94 91 GLN A N 1
ATOM 739 C CA . GLN A 1 91 ? 12.297 6.306 -14.911 1.00 91.94 91 GLN A CA 1
ATOM 740 C C . GLN A 1 91 ? 13.026 5.467 -15.975 1.00 91.94 91 GLN A C 1
ATOM 742 O O . GLN A 1 91 ? 13.598 6.007 -16.925 1.00 91.94 91 GLN A O 1
ATOM 747 N N . VAL A 1 92 ? 13.005 4.137 -15.834 1.00 90.81 92 VAL A N 1
ATOM 748 C CA . VAL A 1 92 ? 13.623 3.218 -16.804 1.00 90.81 92 VAL A CA 1
ATOM 749 C C . VAL A 1 92 ? 12.834 3.186 -18.116 1.00 90.81 92 VAL A C 1
ATOM 751 O O . VAL A 1 92 ? 13.443 3.144 -19.185 1.00 90.81 92 VAL A O 1
ATOM 754 N N . ALA A 1 93 ? 11.502 3.239 -18.057 1.00 89.75 93 ALA A N 1
ATOM 755 C CA . ALA A 1 93 ? 10.631 3.303 -19.226 1.00 89.75 93 ALA A CA 1
ATOM 756 C C . ALA A 1 93 ? 10.913 4.568 -20.046 1.00 89.75 93 ALA A C 1
ATOM 758 O O . ALA A 1 93 ? 11.165 4.470 -21.246 1.00 89.75 93 ALA A O 1
ATOM 759 N N . PHE A 1 94 ? 10.993 5.725 -19.384 1.00 91.25 94 PHE A N 1
ATOM 760 C CA . PHE A 1 94 ? 11.317 6.998 -20.024 1.00 91.25 94 PHE A CA 1
ATOM 761 C C . PHE A 1 94 ? 12.697 6.981 -20.697 1.00 91.25 94 PHE A C 1
ATOM 763 O O . PHE A 1 94 ? 12.843 7.367 -21.858 1.00 91.25 94 PHE A O 1
ATOM 770 N N . ALA A 1 95 ? 13.722 6.470 -20.007 1.00 89.12 95 ALA A N 1
ATOM 771 C CA . ALA A 1 95 ? 15.055 6.331 -20.594 1.00 89.12 95 ALA A CA 1
ATOM 772 C C . ALA A 1 95 ? 15.053 5.388 -21.813 1.00 89.12 95 ALA A C 1
ATOM 774 O O . ALA A 1 95 ? 15.714 5.660 -22.818 1.00 89.12 95 ALA A O 1
ATOM 775 N N . ALA A 1 96 ? 14.294 4.290 -21.749 1.00 87.19 96 ALA A N 1
ATOM 776 C CA . ALA A 1 96 ? 14.164 3.349 -22.855 1.00 87.19 96 ALA A CA 1
ATOM 777 C C . ALA A 1 96 ? 13.457 3.968 -24.074 1.00 87.19 96 ALA A C 1
ATOM 779 O O . ALA A 1 96 ? 13.841 3.668 -25.207 1.00 87.19 96 ALA A O 1
ATOM 780 N N . GLU A 1 97 ? 12.460 4.830 -23.867 1.00 87.69 97 GLU A N 1
ATOM 781 C CA . GLU A 1 97 ? 11.807 5.596 -24.937 1.00 87.69 97 GLU A CA 1
ATOM 782 C C . GLU A 1 97 ? 12.773 6.584 -25.594 1.00 87.69 97 GLU A C 1
ATOM 784 O O . GLU A 1 97 ? 12.960 6.522 -26.809 1.00 87.69 97 GLU A O 1
ATOM 789 N N . GLY A 1 98 ? 13.508 7.380 -24.812 1.00 88.00 98 GLY A N 1
ATOM 790 C CA . GLY A 1 98 ? 14.507 8.306 -25.359 1.00 88.00 98 GLY A CA 1
ATOM 791 C C . GLY A 1 98 ? 15.596 7.610 -26.191 1.00 88.00 98 GLY A C 1
ATOM 792 O O . GLY A 1 98 ? 16.018 8.120 -27.230 1.00 88.00 98 GLY A O 1
ATOM 793 N N . ILE A 1 99 ? 16.021 6.403 -25.795 1.00 85.56 99 ILE A N 1
ATOM 794 C CA . ILE A 1 99 ? 16.959 5.589 -26.588 1.00 85.56 99 ILE A CA 1
ATOM 795 C C . ILE A 1 99 ? 16.316 5.118 -27.899 1.00 85.56 99 ILE A C 1
ATOM 797 O O . ILE A 1 99 ? 16.978 5.141 -28.940 1.00 85.56 99 ILE A O 1
ATOM 801 N N . LYS A 1 100 ? 15.047 4.690 -27.882 1.00 85.44 100 LYS A N 1
ATOM 802 C CA . LYS A 1 100 ? 14.328 4.294 -29.106 1.00 85.44 100 LYS A CA 1
ATOM 803 C C . LYS A 1 100 ? 14.205 5.469 -30.074 1.00 85.44 100 LYS A C 1
ATOM 805 O O . LYS A 1 100 ? 14.480 5.285 -31.260 1.00 85.44 100 LYS A O 1
ATOM 810 N N . ASP A 1 101 ? 13.883 6.660 -29.583 1.00 84.69 101 ASP A N 1
ATOM 811 C CA . ASP A 1 101 ? 13.755 7.868 -30.403 1.00 84.69 101 ASP A CA 1
ATOM 812 C C . ASP A 1 101 ? 15.103 8.305 -30.990 1.00 84.69 101 ASP A C 1
ATOM 814 O O . ASP A 1 101 ? 15.201 8.630 -32.178 1.00 84.69 101 ASP A O 1
ATOM 818 N N . ALA A 1 102 ? 16.185 8.218 -30.207 1.00 80.94 102 ALA A N 1
ATOM 819 C CA . ALA A 1 102 ? 17.541 8.456 -30.699 1.00 80.94 102 ALA A CA 1
ATOM 820 C C . ALA A 1 102 ? 17.936 7.447 -31.792 1.00 80.94 102 ALA A C 1
ATOM 822 O O . ALA A 1 102 ? 18.485 7.826 -32.829 1.00 80.94 102 ALA A O 1
ATOM 823 N N . GLN A 1 103 ? 17.608 6.163 -31.613 1.00 79.12 103 GLN A N 1
ATOM 824 C CA . GLN A 1 103 ? 17.843 5.135 -32.629 1.00 79.12 103 GLN A CA 1
ATOM 825 C C . GLN A 1 103 ? 17.032 5.384 -33.904 1.00 79.12 103 GLN A C 1
ATOM 827 O O . GLN A 1 103 ? 17.552 5.182 -35.002 1.00 79.12 103 GLN A O 1
ATOM 832 N N . GLN A 1 104 ? 15.772 5.804 -33.785 1.00 82.00 104 GLN A N 1
ATOM 833 C CA . GLN A 1 104 ? 14.948 6.167 -34.938 1.00 82.00 104 GLN A CA 1
ATOM 834 C C . GLN A 1 104 ? 15.508 7.393 -35.654 1.00 82.00 104 GLN A C 1
ATOM 836 O O . GLN A 1 104 ? 15.612 7.379 -36.875 1.00 82.00 104 GLN A O 1
ATOM 841 N N . THR A 1 105 ? 15.956 8.406 -34.914 1.00 78.00 105 THR A N 1
ATOM 842 C CA . THR A 1 105 ? 16.609 9.587 -35.487 1.00 78.00 105 THR A CA 1
ATOM 843 C C . THR A 1 105 ? 17.861 9.189 -36.264 1.00 78.00 105 THR A C 1
ATOM 845 O O . THR A 1 105 ? 17.994 9.563 -37.421 1.00 78.00 105 THR A O 1
ATOM 848 N N . ILE A 1 106 ? 18.730 8.338 -35.711 1.00 72.00 106 ILE A N 1
ATOM 849 C CA . ILE A 1 106 ? 19.925 7.834 -36.415 1.00 72.00 106 ILE A CA 1
ATOM 850 C C . ILE A 1 106 ? 19.553 7.059 -37.690 1.00 72.00 106 ILE A C 1
ATOM 852 O O . ILE A 1 106 ? 20.222 7.197 -38.714 1.00 72.00 106 ILE A O 1
ATOM 856 N N . LYS A 1 107 ? 18.482 6.257 -37.654 1.00 70.50 107 LYS A N 1
ATOM 857 C CA . LYS A 1 107 ? 17.987 5.525 -38.832 1.00 70.50 107 LYS A CA 1
ATOM 858 C C . LYS A 1 107 ? 17.416 6.472 -39.897 1.00 70.50 107 LYS A C 1
ATOM 860 O O . LYS A 1 107 ? 17.709 6.296 -41.077 1.00 70.50 107 LYS A O 1
ATOM 865 N N . ASN A 1 108 ? 16.648 7.480 -39.485 1.00 64.50 108 ASN A N 1
ATOM 866 C CA . ASN A 1 108 ? 15.917 8.401 -40.363 1.00 64.50 108 ASN A CA 1
ATOM 867 C C . ASN A 1 108 ? 16.791 9.519 -40.934 1.00 64.50 108 ASN A C 1
ATOM 869 O O . ASN A 1 108 ? 16.572 9.949 -42.061 1.00 64.50 108 ASN A O 1
ATOM 873 N N . VAL A 1 109 ? 17.820 9.946 -40.197 1.00 63.25 109 VAL A N 1
ATOM 874 C CA . VAL A 1 109 ? 18.860 10.866 -40.686 1.00 63.25 109 VAL A CA 1
ATOM 875 C C . VAL A 1 109 ? 19.614 10.248 -41.877 1.00 63.25 109 VAL A C 1
ATOM 877 O O . VAL A 1 109 ? 20.261 10.957 -42.642 1.00 63.25 109 VAL A O 1
ATOM 880 N N . GLY A 1 110 ? 19.421 8.955 -42.146 1.00 52.91 110 GLY A N 1
ATOM 881 C CA . GLY A 1 110 ? 19.955 8.264 -43.303 1.00 52.91 110 GLY A CA 1
ATOM 882 C C . GLY A 1 110 ? 21.420 7.948 -43.061 1.00 52.91 110 GLY A C 1
ATOM 883 O O . GLY A 1 110 ? 22.243 8.826 -42.807 1.00 52.91 110 GLY A O 1
ATOM 884 N N . THR A 1 111 ? 21.778 6.675 -43.190 1.00 53.00 111 THR A N 1
ATOM 885 C CA . THR A 1 111 ? 23.175 6.216 -43.130 1.00 53.00 111 THR A CA 1
ATOM 886 C C . THR A 1 111 ? 24.094 7.014 -44.066 1.00 53.00 111 THR A C 1
ATOM 888 O O . THR A 1 111 ? 25.287 7.130 -43.798 1.00 53.00 111 THR A O 1
ATOM 891 N N . SER A 1 112 ? 23.536 7.624 -45.117 1.00 50.69 112 SER A N 1
ATOM 892 C CA . SER A 1 112 ? 24.223 8.486 -46.075 1.00 50.69 112 SER A CA 1
ATOM 893 C C . SER A 1 112 ? 24.656 9.851 -45.528 1.00 50.69 112 SER A C 1
ATOM 895 O O . SER A 1 112 ? 25.688 10.341 -45.970 1.00 50.69 112 SER A O 1
ATOM 897 N N . THR A 1 113 ? 23.946 10.482 -44.586 1.00 52.47 113 THR A N 1
ATOM 898 C CA . THR A 1 113 ? 24.379 11.781 -44.029 1.00 52.47 113 THR A CA 1
ATOM 899 C C . THR A 1 113 ? 25.408 11.581 -42.921 1.00 52.47 113 THR A C 1
ATOM 901 O O . THR A 1 113 ? 26.444 12.236 -42.937 1.00 52.47 113 THR A O 1
ATOM 904 N N . ILE A 1 114 ? 25.212 10.600 -42.032 1.00 56.97 114 ILE A N 1
ATOM 905 C CA . ILE A 1 114 ? 26.189 10.246 -40.989 1.00 56.97 114 ILE A CA 1
ATOM 906 C C . ILE A 1 114 ? 27.501 9.764 -41.626 1.00 56.97 114 ILE A C 1
ATOM 908 O O . ILE A 1 114 ? 28.573 10.136 -41.159 1.00 56.97 114 ILE A O 1
ATOM 912 N N . ALA A 1 115 ? 27.449 8.995 -42.723 1.00 52.06 115 ALA A N 1
ATOM 913 C CA . ALA A 1 115 ? 28.643 8.609 -43.478 1.00 52.06 115 ALA A CA 1
ATOM 914 C C . ALA A 1 115 ? 29.329 9.800 -44.173 1.00 52.06 115 ALA A C 1
ATOM 916 O O . ALA A 1 115 ? 30.554 9.821 -44.234 1.00 52.06 115 ALA A O 1
ATOM 917 N N . LYS A 1 116 ? 28.572 10.804 -44.644 1.00 53.72 116 LYS A N 1
ATOM 918 C CA . LYS A 1 116 ? 29.128 12.046 -45.212 1.00 53.72 116 LYS A CA 1
ATOM 919 C C . LYS A 1 116 ? 29.824 12.897 -44.150 1.00 53.72 116 LYS A C 1
ATOM 921 O O . LYS A 1 116 ? 30.990 13.223 -44.328 1.00 53.72 116 LYS A O 1
ATOM 926 N N . TYR A 1 117 ? 29.183 13.143 -43.008 1.00 55.53 117 TYR A N 1
ATOM 927 C CA . TYR A 1 117 ? 29.808 13.867 -41.895 1.00 55.53 117 TYR A CA 1
ATOM 928 C C . TYR A 1 117 ? 31.009 13.109 -41.309 1.00 55.53 117 TYR A C 1
ATOM 930 O O . TYR A 1 117 ? 32.011 13.719 -40.955 1.00 55.53 117 TYR A O 1
ATOM 938 N N . LYS A 1 118 ? 30.963 11.771 -41.250 1.00 56.81 118 LYS A N 1
ATOM 939 C CA . LYS A 1 118 ? 32.096 10.943 -40.801 1.00 56.81 118 LYS A CA 1
ATOM 940 C C . LYS A 1 118 ? 33.253 10.905 -41.812 1.00 56.81 118 LYS A C 1
ATOM 942 O O . LYS A 1 118 ? 34.386 10.709 -41.394 1.00 56.81 118 LYS A O 1
ATOM 947 N N . ALA A 1 119 ? 32.985 11.097 -43.104 1.00 54.22 119 ALA A N 1
ATOM 948 C CA . ALA A 1 119 ? 34.007 11.230 -44.145 1.00 54.22 119 ALA A CA 1
ATOM 949 C C . ALA A 1 119 ? 34.589 12.656 -44.236 1.00 54.22 119 ALA A C 1
ATOM 951 O O . ALA A 1 119 ? 35.742 12.817 -44.622 1.00 54.22 119 ALA A O 1
ATOM 952 N N . GLU A 1 120 ? 33.825 13.682 -43.847 1.00 50.91 120 GLU A N 1
ATOM 953 C CA . GLU A 1 120 ? 34.304 15.069 -43.717 1.00 50.91 120 GLU A CA 1
ATOM 954 C C . GLU A 1 120 ? 35.105 15.289 -42.422 1.00 50.91 120 GLU A C 1
ATOM 956 O O . GLU A 1 120 ? 35.995 16.138 -42.364 1.00 50.91 120 GLU A O 1
ATOM 961 N N . ILE A 1 121 ? 34.858 14.477 -41.391 1.00 57.03 121 ILE A N 1
ATOM 962 C CA . ILE A 1 121 ? 35.611 14.474 -40.134 1.00 57.03 121 ILE A CA 1
ATOM 963 C C . ILE A 1 121 ? 36.762 13.451 -40.233 1.00 57.03 121 ILE A C 1
ATOM 965 O O . ILE A 1 121 ? 36.767 12.423 -39.562 1.00 57.03 121 ILE A O 1
ATOM 969 N N . SER A 1 122 ? 37.782 13.821 -41.022 1.00 44.22 122 SER A N 1
ATOM 970 C CA . 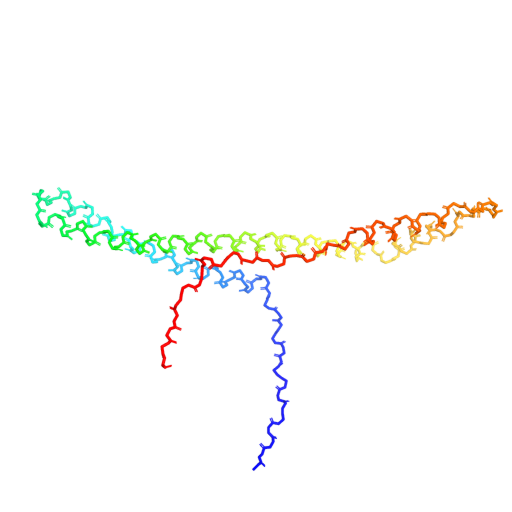SER A 1 122 ? 39.216 13.429 -40.956 1.00 44.22 122 SER A CA 1
ATOM 971 C C . SER A 1 122 ? 39.758 12.609 -42.144 1.00 44.22 122 SER A C 1
ATOM 973 O O . SER A 1 122 ? 39.212 11.554 -42.460 1.00 44.22 122 SER A O 1
ATOM 975 N N . PRO A 1 123 ? 40.880 13.059 -42.764 1.00 49.75 123 PRO A N 1
ATOM 976 C CA . PRO A 1 123 ? 42.084 13.494 -42.051 1.00 49.75 123 PRO A CA 1
ATOM 977 C C . PRO A 1 123 ? 42.587 14.893 -42.447 1.00 49.75 123 PRO A C 1
ATOM 979 O O . PRO A 1 123 ? 43.288 15.058 -43.438 1.00 49.75 123 PRO A O 1
ATOM 982 N N . SER A 1 124 ? 42.325 15.883 -41.590 1.00 48.34 124 SER A N 1
ATOM 983 C CA . SER A 1 124 ? 43.056 17.158 -41.583 1.00 48.34 124 SER A CA 1
ATOM 984 C C . SER A 1 124 ? 43.428 17.520 -40.150 1.00 48.34 124 SER A C 1
ATOM 986 O O . SER A 1 124 ? 42.795 18.362 -39.519 1.00 48.34 124 SER A O 1
ATOM 988 N N . ARG A 1 125 ? 44.441 16.837 -39.615 1.00 48.88 125 ARG A N 1
ATOM 989 C CA . ARG A 1 125 ? 45.370 17.395 -38.625 1.00 48.88 125 ARG A CA 1
ATOM 990 C C . ARG A 1 125 ? 46.617 16.515 -38.593 1.00 48.88 125 ARG A C 1
ATOM 992 O O . ARG A 1 125 ? 46.748 15.607 -37.783 1.00 48.88 125 ARG A O 1
ATOM 999 N N . THR A 1 126 ? 47.522 16.781 -39.525 1.00 43.81 126 THR A N 1
ATOM 1000 C CA . THR A 1 126 ? 48.942 16.500 -39.333 1.00 43.81 126 THR A CA 1
ATOM 1001 C C . THR A 1 126 ? 49.424 17.407 -38.204 1.00 43.81 126 THR A C 1
ATOM 1003 O O . THR A 1 126 ? 49.446 18.627 -38.362 1.00 43.81 126 THR A O 1
ATOM 1006 N N . ILE A 1 127 ? 49.748 16.830 -37.050 1.00 48.28 127 ILE A N 1
ATOM 1007 C CA . ILE A 1 127 ? 50.733 17.445 -36.163 1.00 48.28 127 ILE A CA 1
ATOM 1008 C C . ILE A 1 127 ? 52.061 16.874 -36.644 1.00 48.28 127 ILE A C 1
ATOM 1010 O O . ILE A 1 127 ? 52.265 15.663 -36.606 1.00 48.28 127 ILE A O 1
ATOM 1014 N N . ASP A 1 128 ? 52.867 17.760 -37.216 1.00 45.44 128 ASP A N 1
ATOM 1015 C CA . ASP A 1 128 ? 54.241 17.520 -37.637 1.00 45.44 128 ASP A CA 1
ATOM 1016 C C . ASP A 1 128 ? 55.075 17.035 -36.435 1.00 45.44 128 ASP A C 1
ATOM 1018 O O . ASP A 1 128 ? 54.860 17.472 -35.300 1.00 45.44 128 ASP A O 1
ATOM 1022 N N . GLU A 1 129 ? 55.980 16.091 -36.670 1.00 56.19 129 GLU A N 1
ATOM 1023 C CA . GLU A 1 129 ? 56.807 15.465 -35.639 1.00 56.19 129 GLU A CA 1
ATOM 1024 C C . GLU A 1 129 ? 57.839 16.461 -35.086 1.00 56.19 129 GLU A C 1
ATOM 1026 O O . GLU A 1 129 ? 58.697 16.959 -35.812 1.00 56.19 129 GLU A O 1
ATOM 1031 N N . GLY A 1 130 ? 57.833 16.700 -33.769 1.00 45.47 130 GLY A N 1
ATOM 1032 C CA . GLY A 1 130 ? 58.928 17.417 -33.115 1.00 45.47 130 GLY A CA 1
ATOM 1033 C C . GLY A 1 130 ?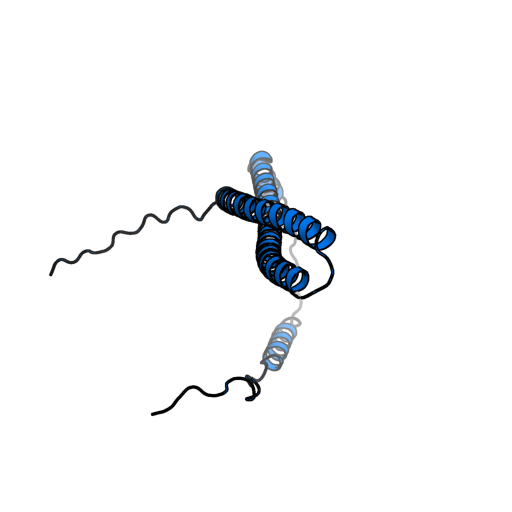 58.747 17.658 -31.615 1.00 45.47 130 GLY A C 1
ATOM 1034 O O . GLY A 1 130 ? 57.991 18.536 -31.224 1.00 45.47 130 GLY A O 1
ATOM 1035 N N . ALA A 1 131 ? 59.552 16.943 -30.818 1.00 43.88 131 ALA A N 1
ATOM 1036 C CA . ALA A 1 131 ? 59.781 17.044 -29.364 1.00 43.88 131 ALA A CA 1
ATOM 1037 C C . ALA A 1 131 ? 58.734 16.335 -28.465 1.00 43.88 131 ALA A C 1
ATOM 1039 O O . ALA A 1 131 ? 57.625 16.816 -28.286 1.00 43.88 131 ALA A O 1
ATOM 1040 N N . ARG A 1 132 ? 58.943 15.096 -27.991 1.00 48.78 132 ARG A N 1
ATOM 1041 C CA . ARG A 1 132 ? 59.985 14.553 -27.083 1.00 48.78 132 ARG A CA 1
ATOM 1042 C C . ARG A 1 132 ? 59.702 14.860 -25.595 1.00 48.78 132 ARG A C 1
ATOM 1044 O O . ARG A 1 132 ? 59.861 15.985 -25.153 1.00 48.78 132 ARG A O 1
ATOM 1051 N N . GLU A 1 133 ? 59.371 13.788 -24.862 1.00 52.25 133 GLU A N 1
ATOM 1052 C CA . GLU A 1 133 ? 59.535 13.585 -23.403 1.00 52.25 133 GLU A CA 1
ATOM 1053 C C . GLU A 1 133 ? 58.692 14.408 -22.402 1.00 52.25 133 GLU A C 1
ATOM 1055 O O . GLU A 1 133 ? 59.242 14.951 -21.455 1.00 52.25 133 GLU A O 1
ATOM 1060 N N . GLU A 1 134 ? 57.356 14.388 -22.481 1.00 46.88 134 GLU A N 1
ATOM 1061 C CA . GLU A 1 134 ? 56.511 14.787 -21.323 1.00 46.88 134 GLU A CA 1
ATOM 1062 C C . GLU A 1 134 ? 55.534 13.678 -20.855 1.00 46.88 134 GLU A C 1
ATOM 1064 O O . GLU A 1 134 ? 55.121 13.654 -19.695 1.00 46.88 134 GLU A O 1
ATOM 1069 N N . ASP A 1 135 ? 55.240 12.665 -21.682 1.00 45.88 135 ASP A N 1
ATOM 1070 C CA . ASP A 1 135 ? 54.184 11.681 -21.368 1.00 45.88 135 ASP A CA 1
ATOM 1071 C C . ASP A 1 135 ? 54.623 10.441 -20.564 1.00 45.88 135 ASP A C 1
ATOM 1073 O O . ASP A 1 135 ? 53.779 9.694 -20.059 1.00 45.88 135 ASP A O 1
ATOM 1077 N N . SER A 1 136 ? 55.924 10.228 -20.337 1.00 47.69 136 SER A N 1
ATOM 1078 C CA . SER A 1 136 ? 56.396 9.135 -19.465 1.00 47.69 136 SER A CA 1
ATOM 1079 C C . SER A 1 136 ? 56.246 9.452 -17.968 1.00 47.69 136 SER A C 1
ATOM 1081 O O . SER A 1 136 ? 56.115 8.539 -17.150 1.00 47.69 136 SER A O 1
ATOM 1083 N N . LEU A 1 137 ? 56.181 10.736 -17.593 1.00 49.25 137 LEU A N 1
ATOM 1084 C CA . LEU A 1 137 ? 55.982 11.181 -16.207 1.00 49.25 137 LEU A CA 1
ATOM 1085 C C . LEU A 1 137 ? 54.512 11.141 -15.768 1.00 49.25 137 LEU A C 1
ATOM 1087 O O . LEU A 1 137 ? 54.240 10.980 -14.578 1.00 49.25 137 LEU A O 1
ATOM 1091 N N . SER A 1 138 ? 53.564 11.235 -16.704 1.00 49.81 138 SER A N 1
ATOM 1092 C CA . SER A 1 138 ? 52.127 11.164 -16.401 1.00 49.81 138 SER A CA 1
ATOM 1093 C C . SER A 1 138 ? 51.680 9.728 -16.099 1.00 49.81 138 SER A C 1
ATOM 1095 O O . SER A 1 138 ? 50.991 9.472 -15.109 1.00 49.81 138 SER A O 1
ATOM 1097 N N . TYR A 1 139 ? 52.190 8.755 -16.864 1.00 49.28 139 TYR A N 1
ATOM 1098 C CA . TYR A 1 139 ? 51.932 7.332 -16.622 1.00 49.28 139 TYR A CA 1
ATOM 1099 C C . TYR A 1 139 ? 52.602 6.806 -15.342 1.00 49.28 139 TYR A C 1
ATOM 1101 O O . TYR A 1 139 ? 52.043 5.946 -14.658 1.00 49.28 139 TYR A O 1
ATOM 1109 N N . LEU A 1 140 ? 53.769 7.347 -14.966 1.00 52.44 140 LEU A N 1
ATOM 1110 C CA . LEU A 1 140 ? 54.404 7.009 -13.690 1.00 52.44 140 LEU A CA 1
ATOM 1111 C C . LEU A 1 140 ? 53.678 7.665 -12.499 1.00 52.44 140 LEU A C 1
ATOM 1113 O O . LEU A 1 140 ? 53.535 7.025 -11.462 1.00 52.44 140 LEU A O 1
ATOM 1117 N N . LYS A 1 141 ? 53.136 8.885 -12.651 1.00 53.75 141 LYS A N 1
ATOM 1118 C CA . LYS A 1 141 ? 52.330 9.549 -11.607 1.00 53.75 141 LYS A CA 1
ATOM 1119 C C . LYS A 1 141 ? 50.979 8.866 -11.369 1.00 53.75 141 LYS A C 1
ATOM 1121 O O . LYS A 1 141 ? 50.588 8.716 -10.216 1.00 53.75 141 LYS A O 1
ATOM 1126 N N . LEU A 1 142 ? 50.303 8.375 -12.409 1.00 49.25 142 LEU A N 1
ATOM 1127 C CA . LEU A 1 142 ? 49.046 7.625 -12.255 1.00 49.25 142 LEU A CA 1
ATOM 1128 C C . LEU A 1 142 ? 49.250 6.253 -11.595 1.00 49.25 142 LEU A C 1
ATOM 1130 O O . LEU A 1 142 ? 48.433 5.838 -10.775 1.00 49.25 142 LEU A O 1
ATOM 1134 N N . ASN A 1 143 ? 50.370 5.579 -11.870 1.00 48.75 143 ASN A N 1
ATOM 1135 C CA . ASN A 1 143 ? 50.701 4.317 -11.203 1.00 48.75 143 ASN A CA 1
ATOM 1136 C C . ASN A 1 143 ? 51.150 4.499 -9.742 1.00 48.75 143 ASN A C 1
ATOM 1138 O O . ASN A 1 143 ? 50.919 3.599 -8.935 1.00 48.75 143 ASN A O 1
ATOM 1142 N N . THR A 1 144 ? 51.733 5.645 -9.372 1.00 51.78 144 THR A N 1
ATOM 1143 C CA . THR A 1 144 ? 52.021 5.982 -7.965 1.00 51.78 144 THR A CA 1
ATOM 1144 C C . THR A 1 144 ? 50.735 6.291 -7.192 1.00 51.78 144 THR A C 1
ATOM 1146 O O . THR A 1 144 ? 50.542 5.742 -6.112 1.00 51.78 144 THR A O 1
ATOM 1149 N N . VAL A 1 145 ? 49.793 7.042 -7.781 1.00 50.53 145 VAL A N 1
ATOM 1150 C CA . VAL A 1 145 ? 48.481 7.325 -7.159 1.00 50.53 145 VAL A CA 1
ATOM 1151 C C . VAL A 1 145 ? 47.633 6.052 -7.007 1.00 50.53 145 VAL A C 1
ATOM 1153 O O . VAL A 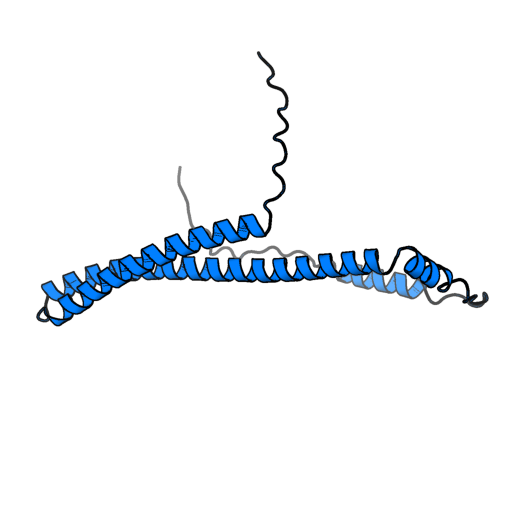1 145 ? 46.996 5.854 -5.975 1.00 50.53 145 VAL A O 1
ATOM 1156 N N . CYS A 1 146 ? 47.673 5.129 -7.976 1.00 48.53 146 CYS A N 1
ATOM 1157 C CA . CYS A 1 146 ? 46.991 3.833 -7.855 1.00 48.53 146 CYS A CA 1
ATOM 1158 C C . CYS A 1 146 ? 47.667 2.863 -6.868 1.00 48.53 146 CYS A C 1
ATOM 1160 O O . CYS A 1 146 ? 46.976 2.020 -6.302 1.00 48.53 146 CYS A O 1
ATOM 1162 N N . LYS A 1 147 ? 48.983 2.970 -6.623 1.00 49.75 147 LYS A N 1
ATOM 1163 C CA . LYS A 1 147 ? 49.670 2.186 -5.576 1.00 49.75 147 LYS A CA 1
ATOM 1164 C C . LYS A 1 147 ? 49.446 2.740 -4.166 1.00 49.75 147 LYS A C 1
ATOM 1166 O O . LYS A 1 147 ? 49.460 1.957 -3.223 1.00 49.75 147 LYS A O 1
ATOM 1171 N N . GLU A 1 148 ? 49.201 4.041 -4.020 1.00 50.91 148 GLU A N 1
ATOM 1172 C CA . GLU A 1 148 ? 48.834 4.660 -2.735 1.00 50.91 148 GLU A CA 1
ATOM 1173 C C . GLU A 1 148 ? 47.350 4.467 -2.372 1.00 50.91 148 GLU A C 1
ATOM 1175 O O . GLU A 1 148 ? 46.994 4.516 -1.198 1.00 50.91 148 GLU A O 1
ATOM 1180 N N . LEU A 1 149 ? 46.488 4.167 -3.351 1.00 45.44 149 LEU A N 1
ATOM 1181 C CA . LEU A 1 149 ? 45.072 3.840 -3.134 1.00 45.44 149 LEU A CA 1
ATOM 1182 C C . LEU A 1 149 ? 44.775 2.334 -3.121 1.00 45.44 149 LEU A C 1
ATOM 1184 O O . LEU A 1 149 ? 43.616 1.921 -3.208 1.00 45.44 149 LEU A O 1
ATOM 1188 N N . GLN A 1 150 ? 45.796 1.502 -2.901 1.00 44.12 150 GLN A N 1
ATOM 1189 C CA . GLN A 1 150 ? 45.575 0.227 -2.233 1.00 44.12 150 GLN A CA 1
ATOM 1190 C C . GLN A 1 150 ? 45.071 0.553 -0.820 1.00 44.12 150 GLN A C 1
ATOM 1192 O O . GLN A 1 150 ? 45.863 0.742 0.098 1.00 44.12 150 GLN A O 1
ATOM 1197 N N . CYS A 1 151 ? 43.750 0.647 -0.646 1.00 37.81 151 CYS A N 1
ATOM 1198 C CA . CYS A 1 151 ? 43.138 0.598 0.672 1.00 37.81 151 CYS A CA 1
ATOM 1199 C C . CYS A 1 151 ? 43.714 -0.629 1.396 1.00 37.81 151 CYS A C 1
ATOM 1201 O O . CYS A 1 151 ? 43.484 -1.756 0.935 1.00 37.81 151 CYS A O 1
ATOM 1203 N N . PRO A 1 152 ? 44.471 -0.463 2.494 1.00 42.53 152 PRO A N 1
ATOM 1204 C CA . PRO A 1 152 ? 44.703 -1.584 3.373 1.00 42.53 152 PRO A CA 1
ATOM 1205 C C . PRO A 1 152 ? 43.335 -2.003 3.913 1.00 42.53 152 PRO A C 1
ATOM 1207 O O . PRO A 1 152 ? 42.511 -1.169 4.295 1.00 42.53 152 PRO A O 1
ATOM 1210 N N . ASN A 1 153 ? 43.095 -3.311 3.869 1.00 51.97 153 ASN A N 1
ATOM 1211 C CA . ASN A 1 153 ? 42.046 -3.990 4.612 1.00 51.97 153 ASN A CA 1
ATOM 1212 C C . ASN A 1 153 ? 41.803 -3.313 5.962 1.00 51.97 153 ASN A C 1
ATOM 1214 O O . ASN A 1 153 ? 42.767 -2.978 6.636 1.00 51.97 153 ASN A O 1
ATOM 1218 N N . ASN A 1 154 ? 40.539 -3.219 6.364 1.00 43.94 154 ASN A N 1
ATOM 1219 C CA . ASN A 1 154 ? 40.117 -3.649 7.693 1.00 43.94 154 ASN A CA 1
ATOM 1220 C C . ASN A 1 154 ? 38.625 -3.962 7.622 1.00 43.94 154 ASN A C 1
ATOM 1222 O O . ASN A 1 154 ? 37.758 -3.132 7.888 1.00 43.94 154 ASN A O 1
ATOM 1226 N N . GLY A 1 155 ? 38.336 -5.198 7.220 1.00 55.62 155 GLY A N 1
ATOM 1227 C CA . GLY A 1 155 ? 37.152 -5.854 7.731 1.00 55.62 155 GLY A CA 1
ATOM 1228 C C . GLY A 1 155 ? 37.330 -6.032 9.234 1.00 55.62 155 GLY A C 1
ATOM 1229 O O . GLY A 1 155 ? 38.053 -6.924 9.649 1.00 55.62 155 GLY A O 1
ATOM 1230 N N . GLU A 1 156 ? 36.661 -5.201 10.024 1.00 45.69 156 GLU A N 1
ATOM 1231 C CA . GLU A 1 156 ? 36.311 -5.506 11.408 1.00 45.69 156 GLU A CA 1
ATOM 1232 C C . GLU A 1 156 ? 34.875 -5.038 11.640 1.00 45.69 156 GLU A C 1
ATOM 1234 O O . GLU A 1 156 ? 34.568 -3.851 11.735 1.00 45.69 156 GLU A O 1
ATOM 1239 N N . VAL A 1 157 ? 33.969 -6.012 11.679 1.00 54.09 157 VAL A N 1
ATOM 1240 C CA . VAL A 1 157 ? 32.651 -5.843 12.283 1.00 54.09 157 VAL A CA 1
ATOM 1241 C C . VAL A 1 157 ? 32.858 -5.962 13.802 1.00 54.09 157 VAL A C 1
ATOM 1243 O O . VAL A 1 157 ? 33.442 -6.957 14.233 1.00 54.09 157 VAL A O 1
ATOM 1246 N N . PRO A 1 158 ? 32.413 -4.998 14.628 1.00 50.56 158 PRO A N 1
ATOM 1247 C CA . PRO A 1 158 ? 32.535 -5.079 16.084 1.00 50.56 158 PRO A CA 1
ATOM 1248 C C . PRO A 1 158 ? 31.735 -6.271 16.662 1.00 50.56 158 PRO A C 1
ATOM 1250 O O . PRO A 1 158 ? 30.605 -6.514 16.229 1.00 50.56 158 PRO A O 1
ATOM 1253 N N . PRO A 1 159 ? 32.275 -7.013 17.652 1.00 57.19 159 PRO A N 1
ATOM 1254 C CA . PRO A 1 159 ? 31.739 -8.308 18.087 1.00 57.19 159 PRO A CA 1
ATOM 1255 C C . PRO A 1 159 ? 30.538 -8.272 19.061 1.00 57.19 159 PRO A C 1
ATOM 1257 O O . PRO A 1 159 ? 30.306 -9.252 19.760 1.00 57.19 159 PRO A O 1
ATOM 1260 N N . GLU A 1 160 ? 29.715 -7.220 19.102 1.00 56.38 160 GLU A N 1
ATOM 1261 C CA . GLU A 1 160 ? 28.557 -7.170 20.027 1.00 56.38 160 GLU A CA 1
ATOM 1262 C C . GLU A 1 160 ? 27.197 -7.584 19.424 1.00 56.38 160 GLU A C 1
ATOM 1264 O O . GLU A 1 160 ? 26.170 -7.454 20.086 1.00 56.38 160 GLU A O 1
ATOM 1269 N N . LEU A 1 161 ? 27.138 -8.123 18.197 1.00 53.62 161 LEU A N 1
ATOM 1270 C CA . LEU A 1 161 ? 25.851 -8.379 17.516 1.00 53.62 161 LEU A CA 1
ATOM 1271 C C . LEU A 1 161 ? 25.575 -9.803 17.003 1.00 53.62 161 LEU A C 1
ATOM 1273 O O . LEU A 1 161 ? 24.635 -9.982 16.234 1.00 53.62 161 LEU A O 1
ATOM 1277 N N . TYR A 1 162 ? 26.274 -10.835 17.485 1.00 49.34 162 TYR A N 1
ATOM 1278 C CA . TYR A 1 162 ? 25.797 -12.223 17.336 1.00 49.34 162 TYR A CA 1
ATOM 1279 C C . TYR A 1 162 ? 25.937 -13.020 18.636 1.00 49.34 162 TYR A C 1
ATOM 1281 O O . TYR A 1 162 ? 26.826 -13.849 18.813 1.00 49.34 162 TYR A O 1
ATOM 1289 N N . GLY A 1 163 ? 25.008 -12.761 19.556 1.00 47.94 163 GLY A N 1
ATOM 1290 C CA . GLY A 1 163 ? 24.731 -13.635 20.686 1.00 47.94 163 GLY A CA 1
ATOM 1291 C C . GLY A 1 163 ? 24.149 -14.984 20.244 1.00 47.94 163 GLY A C 1
ATOM 1292 O O . GLY A 1 163 ? 23.176 -15.048 19.498 1.00 47.94 163 GLY A O 1
ATOM 1293 N N . THR A 1 164 ? 24.782 -16.043 20.751 1.00 54.81 164 THR A N 1
ATOM 1294 C CA . THR A 1 164 ? 24.224 -17.324 21.223 1.00 54.81 164 THR A CA 1
ATOM 1295 C C . THR A 1 164 ? 23.136 -18.022 20.396 1.00 54.81 164 THR A C 1
ATOM 1297 O O . THR A 1 164 ? 21.950 -17.743 20.554 1.00 54.81 164 THR A O 1
ATOM 1300 N N . LEU A 1 165 ? 23.530 -19.092 19.699 1.00 44.75 165 LEU A N 1
ATOM 1301 C CA . LEU A 1 165 ? 22.730 -20.317 19.562 1.00 44.75 165 LEU A CA 1
ATOM 1302 C C . LEU A 1 165 ? 23.657 -21.519 19.811 1.00 44.75 165 LEU A C 1
ATOM 1304 O O . LEU A 1 165 ? 24.537 -21.780 19.002 1.00 44.75 165 LEU A O 1
ATOM 1308 N N . GLY A 1 166 ? 23.604 -22.100 21.018 1.00 41.56 166 GLY A N 1
ATOM 1309 C CA . GLY A 1 166 ? 23.214 -23.504 21.251 1.00 41.56 166 GLY A CA 1
ATOM 1310 C C . GLY A 1 166 ? 24.387 -24.474 21.030 1.00 41.56 166 GLY A C 1
ATOM 1311 O O . GLY A 1 166 ? 24.869 -24.607 19.920 1.00 41.56 166 GLY A O 1
ATOM 1312 N N . GLY A 1 167 ? 24.958 -25.123 22.043 1.00 44.22 167 GLY A N 1
ATOM 1313 C CA . GLY A 1 167 ? 24.269 -26.051 22.934 1.00 44.22 167 GLY A CA 1
ATOM 1314 C C . GLY A 1 167 ? 24.307 -27.458 22.331 1.00 44.22 167 GLY A C 1
ATOM 1315 O O . GLY A 1 167 ? 23.417 -27.798 21.557 1.00 44.22 167 GLY A O 1
ATOM 1316 N N . SER A 1 168 ? 25.336 -28.241 22.672 1.00 42.41 168 SER A N 1
ATOM 1317 C CA . SER A 1 168 ? 25.367 -29.710 22.828 1.00 42.41 168 SER A CA 1
ATOM 1318 C C . SER A 1 168 ? 26.733 -30.109 23.375 1.00 42.41 168 SER A C 1
ATOM 1320 O O . SER A 1 168 ? 27.736 -29.632 22.799 1.00 42.41 168 SER A O 1
#

pLDDT: mean 73.88, std 21.5, range [37.81, 98.44]

Sequence (168 aa):
MKRMFGVKKDKEPPPSINDASDRISKRGETVDEKIKKLDAELSRYKEQIKKTRPGPAQEAVKARAMRVLKQKRMYEGQRDMLYNQTFNLDQVAFAAEGIKDAQQTIKNVGTSTIAKYKAEISPSRTIDEGAREEDSLSYLKLNTVCKELQCPNNGEVPPELYGTLGGS

Foldseek 3Di:
DDDPDDPPPPPPPDQDLVNVLVVLVVVLVVLVVLLVVLVVVLVVLVVVLVVDDPDPVSVVSVVVSVVSVVVNVVSVVVNVVSVVVNVVSVVVVVVVVVVVVVVVCVVVVPPVVVVVVVVVPDDDDDPDDDDDDDPVVVVVVVVVVVVVPPPPDDPDDDPPPDDDDDDD

InterPro domains:
  IPR005024 Snf7 family [PF03357] (12-113)
  IPR005024 Snf7 family [PTHR22761] (3-113)

Radius of gyration: 32.81 Å; chains: 1; bounding box: 81×63×77 Å

Organism: Tripterygium wilfordii (NCBI:txid458696)